Protein AF-X1SU37-F1 (afdb_monomer_lite)

Radius of gyration: 12.96 Å; chains: 1; bounding box: 32×24×30 Å

Sequence (51 aa):
LNIAVGDRTPDDINYYVQAPNSNDVCLVDYTWYEVLERLVKEPPYALPSAD

Foldseek 3Di:
DDKDWADADPVNQWTWIDDPPDPDTDTDGPVCPVVVVCCVVPPPDDDPPPD

pLDDT: mean 84.12, std 11.77, range [51.81, 97.62]

Organism: NCBI:txid412755

Structure (mmCIF, N/CA/C/O backbone):
data_AF-X1SU37-F1
#
_entry.id   AF-X1SU37-F1
#
loop_
_atom_site.group_PDB
_atom_site.id
_atom_site.type_symbol
_atom_site.label_atom_id
_atom_site.label_alt_id
_atom_site.label_comp_id
_atom_site.label_asym_id
_atom_site.label_entity_id
_atom_site.label_seq_id
_atom_site.pdbx_PDB_ins_code
_atom_site.Cartn_x
_atom_site.Cartn_y
_atom_site.Cartn_z
_atom_site.occupancy
_atom_site.B_iso_or_equiv
_atom_site.auth_seq_id
_atom_site.auth_comp_id
_atom_site.auth_asym_id
_atom_site.auth_atom_id
_atom_site.pdbx_PDB_model_num
ATOM 1 N N . LEU A 1 1 ? -8.321 5.867 10.305 1.00 63.91 1 LEU A N 1
ATOM 2 C CA . LEU A 1 1 ? -6.918 5.679 9.868 1.00 63.91 1 LEU A CA 1
ATOM 3 C C . LEU A 1 1 ? -6.837 6.144 8.415 1.00 63.91 1 LEU A C 1
ATOM 5 O O . LEU A 1 1 ? -7.731 5.772 7.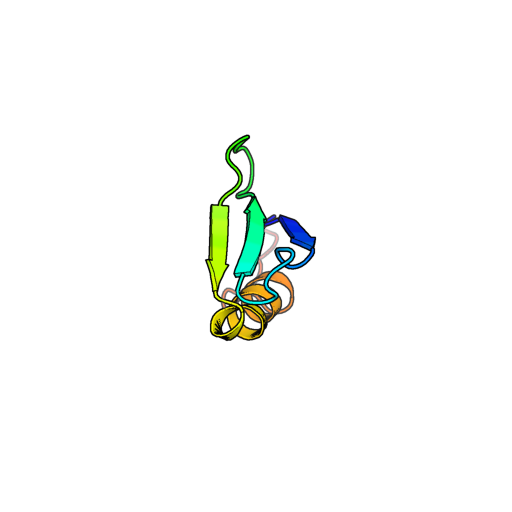675 1.00 63.91 1 LEU A O 1
ATOM 9 N N . ASN A 1 2 ? -5.856 6.957 8.012 1.00 76.62 2 ASN A N 1
ATOM 10 C CA . ASN A 1 2 ? -5.733 7.434 6.620 1.00 76.62 2 ASN A CA 1
ATOM 11 C C . ASN A 1 2 ? -4.370 7.037 6.028 1.00 76.62 2 ASN A C 1
ATOM 13 O O . ASN A 1 2 ? -3.543 7.890 5.719 1.00 76.62 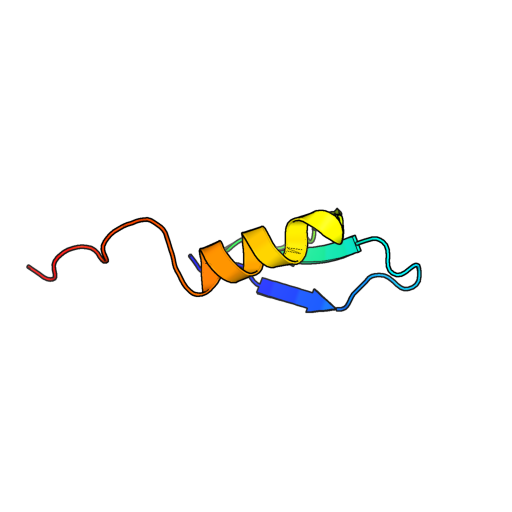2 ASN A O 1
ATOM 17 N N . ILE A 1 3 ? -4.092 5.731 6.020 1.00 83.75 3 ILE A N 1
ATOM 18 C CA . ILE A 1 3 ? -2.867 5.173 5.439 1.00 83.75 3 ILE A CA 1
ATOM 19 C C . ILE A 1 3 ? -3.071 5.086 3.927 1.00 83.75 3 ILE A C 1
ATOM 21 O O . ILE A 1 3 ? -4.066 4.513 3.483 1.00 83.75 3 ILE A O 1
ATOM 25 N N . ALA A 1 4 ? -2.138 5.633 3.152 1.00 86.56 4 ALA A N 1
ATOM 26 C CA . ALA A 1 4 ? -2.132 5.486 1.704 1.00 86.56 4 ALA A CA 1
ATOM 27 C C . ALA A 1 4 ? -1.267 4.283 1.316 1.00 86.56 4 ALA A C 1
ATOM 29 O O . ALA A 1 4 ? -0.130 4.161 1.774 1.00 86.56 4 ALA A O 1
ATOM 30 N N . VAL A 1 5 ? -1.809 3.407 0.472 1.00 86.81 5 VAL A N 1
ATOM 31 C CA . VAL A 1 5 ? -1.095 2.255 -0.091 1.00 86.81 5 VAL A CA 1
ATOM 32 C C . VAL A 1 5 ? -0.950 2.484 -1.592 1.00 86.81 5 VAL A C 1
ATOM 34 O O . VAL A 1 5 ? -1.944 2.733 -2.273 1.00 86.81 5 VAL A O 1
ATOM 37 N N . GLY A 1 6 ? 0.288 2.464 -2.076 1.00 87.69 6 GLY A N 1
ATOM 38 C CA . GLY A 1 6 ? 0.641 2.579 -3.487 1.00 87.69 6 GLY A CA 1
ATOM 39 C C . GLY A 1 6 ? 0.839 1.218 -4.154 1.00 87.69 6 GLY A C 1
ATOM 40 O O . GLY A 1 6 ? 0.430 0.183 -3.627 1.00 87.69 6 GLY A O 1
ATOM 41 N N . ASP A 1 7 ? 1.486 1.233 -5.318 1.00 92.81 7 ASP A N 1
ATOM 42 C CA . ASP A 1 7 ? 1.764 0.030 -6.107 1.00 92.81 7 ASP A CA 1
ATOM 43 C C . ASP A 1 7 ? 2.793 -0.899 -5.440 1.00 92.81 7 ASP A C 1
ATOM 45 O O . ASP A 1 7 ? 3.486 -0.530 -4.480 1.00 92.81 7 ASP A O 1
ATOM 49 N N . ARG A 1 8 ? 2.909 -2.119 -5.983 1.00 94.62 8 ARG A N 1
ATOM 50 C CA . ARG A 1 8 ? 4.018 -3.018 -5.654 1.00 94.62 8 ARG A CA 1
ATOM 51 C C . ARG A 1 8 ? 5.345 -2.465 -6.160 1.00 94.62 8 ARG A C 1
ATOM 53 O O . ARG A 1 8 ? 5.411 -1.795 -7.192 1.00 94.62 8 ARG A O 1
ATOM 60 N N . THR A 1 9 ? 6.416 -2.786 -5.445 1.00 95.81 9 THR A N 1
ATOM 61 C CA . THR A 1 9 ? 7.781 -2.593 -5.930 1.00 95.81 9 THR A CA 1
ATOM 62 C C . THR A 1 9 ? 8.022 -3.436 -7.191 1.00 95.81 9 THR A C 1
ATOM 64 O O . THR A 1 9 ? 7.383 -4.472 -7.357 1.00 95.81 9 THR A O 1
ATOM 67 N N . PRO A 1 10 ? 8.949 -3.044 -8.087 1.00 97.62 10 PRO A N 1
ATOM 68 C CA . PRO A 1 10 ? 9.186 -3.768 -9.345 1.00 97.62 10 PRO A CA 1
ATOM 69 C C . PRO A 1 10 ? 9.632 -5.232 -9.200 1.00 97.62 10 PRO A C 1
ATOM 71 O O . PRO A 1 10 ? 9.596 -5.977 -10.173 1.00 97.62 10 PRO A O 1
ATOM 74 N N . ASP A 1 11 ? 10.102 -5.625 -8.017 1.00 96.75 11 ASP A N 1
ATOM 75 C CA . ASP A 1 11 ? 10.460 -7.002 -7.661 1.00 96.75 11 ASP A CA 1
ATOM 76 C C . ASP A 1 11 ? 9.287 -7.803 -7.062 1.00 96.75 11 ASP A C 1
ATOM 78 O O . ASP A 1 11 ? 9.463 -8.965 -6.709 1.00 96.75 11 ASP A O 1
ATOM 82 N N . ASP A 1 12 ? 8.103 -7.193 -6.953 1.00 94.56 12 ASP A N 1
ATOM 83 C CA . ASP A 1 12 ? 6.858 -7.751 -6.417 1.00 94.56 12 ASP A CA 1
ATOM 84 C C . ASP A 1 12 ? 6.883 -8.164 -4.934 1.00 94.56 12 ASP A C 1
ATOM 86 O O . ASP A 1 12 ? 5.911 -8.752 -4.451 1.00 94.56 12 ASP A O 1
ATOM 90 N N . ILE A 1 13 ? 7.941 -7.837 -4.179 1.00 96.44 13 ILE A N 1
ATOM 91 C CA . ILE A 1 13 ? 8.076 -8.296 -2.784 1.00 96.44 13 ILE A CA 1
ATOM 92 C C . ILE A 1 13 ? 7.560 -7.287 -1.747 1.00 96.44 13 ILE A C 1
ATOM 94 O O . ILE A 1 13 ? 7.341 -7.664 -0.599 1.00 96.44 13 ILE A O 1
ATOM 98 N N . ASN A 1 14 ? 7.327 -6.022 -2.114 1.00 96.38 14 ASN A N 1
ATOM 99 C CA . ASN A 1 14 ? 6.800 -5.003 -1.202 1.00 96.38 14 ASN A CA 1
ATOM 100 C C . ASN A 1 14 ? 5.720 -4.127 -1.851 1.00 96.38 14 ASN A C 1
ATOM 102 O O . ASN A 1 14 ? 5.594 -4.067 -3.069 1.00 96.38 14 ASN A O 1
ATOM 106 N N . TYR A 1 15 ? 4.994 -3.380 -1.023 1.00 94.25 15 TYR A 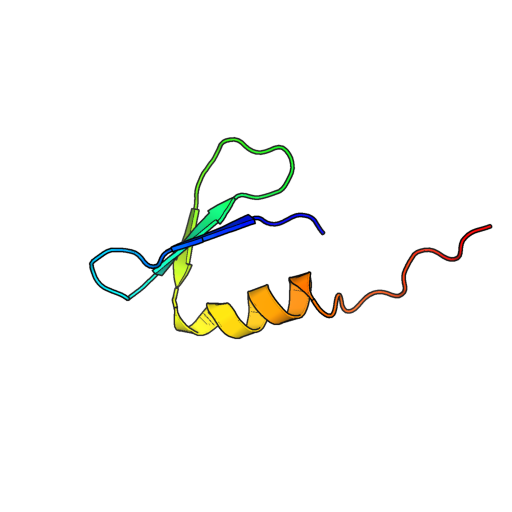N 1
ATOM 107 C CA . TYR A 1 15 ? 4.149 -2.246 -1.393 1.00 94.25 15 TYR A CA 1
ATOM 108 C C . TYR A 1 15 ? 4.717 -0.950 -0.816 1.00 94.25 15 TYR A C 1
ATOM 110 O O . TYR A 1 15 ? 5.245 -0.941 0.300 1.00 94.25 15 TYR A O 1
ATOM 118 N N . TYR A 1 16 ? 4.554 0.156 -1.541 1.00 93.81 16 TYR A N 1
ATOM 119 C CA . TYR A 1 16 ? 4.815 1.490 -1.003 1.00 93.81 16 TYR A CA 1
ATOM 120 C C . TYR A 1 16 ? 3.668 1.930 -0.092 1.00 93.81 16 TYR A C 1
ATOM 122 O O . TYR A 1 16 ? 2.501 1.861 -0.477 1.00 93.81 16 TYR A O 1
ATOM 130 N N . VAL A 1 17 ? 3.979 2.408 1.111 1.00 91.50 17 VAL A N 1
ATOM 131 C CA . VAL A 1 17 ? 2.974 2.839 2.091 1.00 91.50 17 VAL A CA 1
ATOM 132 C C . VAL A 1 17 ? 3.377 4.167 2.714 1.00 91.50 17 VAL A C 1
ATOM 134 O O . VAL A 1 17 ? 4.536 4.368 3.071 1.00 91.50 17 VAL A O 1
ATOM 137 N N . GLN A 1 18 ? 2.404 5.059 2.890 1.00 91.75 18 GLN A N 1
ATOM 138 C CA . GLN A 1 18 ? 2.588 6.342 3.559 1.00 91.75 18 GLN A CA 1
ATOM 139 C C . GLN A 1 18 ? 1.606 6.490 4.725 1.00 91.75 18 GLN A C 1
ATOM 141 O O . GLN A 1 18 ? 0.394 6.289 4.589 1.00 91.75 18 GLN A O 1
ATOM 146 N N . ALA A 1 19 ? 2.147 6.846 5.891 1.00 86.12 19 ALA A N 1
ATOM 147 C CA . ALA A 1 19 ? 1.359 7.130 7.083 1.00 86.12 19 ALA A CA 1
ATOM 148 C C . ALA A 1 19 ? 0.676 8.511 6.987 1.00 86.12 19 ALA A C 1
ATOM 150 O O . ALA A 1 19 ? 1.220 9.422 6.357 1.00 86.12 19 ALA A O 1
ATOM 151 N N . PRO A 1 20 ? -0.480 8.711 7.651 1.00 85.31 20 PRO A N 1
ATOM 152 C CA . PRO A 1 20 ? -1.131 10.014 7.692 1.00 85.31 20 PRO A CA 1
ATOM 153 C C . PRO A 1 20 ? -0.182 11.098 8.209 1.00 85.31 20 PRO A C 1
ATOM 155 O O . PRO A 1 20 ? 0.500 10.894 9.213 1.00 85.31 20 PRO A O 1
ATOM 158 N N . ASN A 1 21 ? -0.198 12.268 7.568 1.00 88.25 21 ASN A N 1
ATOM 159 C CA . ASN A 1 21 ? 0.613 13.434 7.940 1.00 88.25 21 ASN A CA 1
ATOM 160 C C . ASN A 1 21 ? 2.136 13.196 7.909 1.00 88.25 21 ASN A C 1
ATOM 162 O O . ASN A 1 21 ? 2.880 13.962 8.519 1.00 88.25 21 ASN A O 1
ATOM 166 N N . SER A 1 22 ? 2.600 12.159 7.207 1.00 88.81 22 SER A N 1
ATOM 167 C CA . SER A 1 22 ? 4.017 11.929 6.934 1.00 88.81 22 SER A CA 1
ATOM 168 C C . SER A 1 22 ? 4.312 12.118 5.451 1.00 88.81 22 SER A C 1
ATOM 170 O O . SER A 1 22 ? 3.487 11.778 4.608 1.00 88.81 22 SER A O 1
ATOM 172 N N . ASN A 1 23 ? 5.506 12.627 5.141 1.00 91.56 23 ASN A N 1
ATOM 173 C CA . ASN A 1 23 ? 6.046 12.636 3.779 1.00 91.56 23 ASN A CA 1
ATOM 174 C C . ASN A 1 23 ? 6.899 11.394 3.486 1.00 91.56 23 ASN A C 1
ATOM 176 O O . ASN A 1 23 ? 7.267 11.168 2.335 1.00 91.56 23 ASN A O 1
ATOM 180 N N . ASP A 1 24 ? 7.194 10.585 4.502 1.00 92.94 24 ASP A N 1
ATOM 181 C CA . ASP A 1 24 ? 8.024 9.398 4.351 1.00 92.94 24 ASP A CA 1
ATOM 182 C C . ASP A 1 24 ? 7.226 8.265 3.702 1.00 92.94 24 ASP A C 1
ATOM 184 O O . ASP A 1 24 ? 6.076 7.997 4.067 1.00 92.94 24 ASP A O 1
ATOM 188 N N . VAL A 1 25 ? 7.860 7.589 2.745 1.00 92.25 25 VAL A N 1
ATOM 189 C CA . VAL A 1 25 ? 7.328 6.391 2.095 1.00 92.25 25 VAL A CA 1
ATOM 190 C C . VAL A 1 25 ? 8.106 5.186 2.603 1.00 92.25 25 VAL A C 1
ATOM 192 O O . VAL A 1 25 ? 9.329 5.122 2.483 1.00 92.25 25 VAL A O 1
ATOM 195 N N . CYS A 1 26 ? 7.379 4.224 3.156 1.00 92.31 26 CYS A N 1
ATOM 196 C CA . CYS A 1 26 ? 7.917 2.977 3.676 1.00 92.31 26 CYS A CA 1
ATOM 197 C C . CYS A 1 26 ? 7.615 1.820 2.721 1.00 92.31 26 CYS A C 1
ATOM 199 O O . CYS A 1 26 ? 6.682 1.884 1.919 1.00 92.31 26 CYS A O 1
ATOM 201 N N . LEU A 1 27 ? 8.385 0.740 2.852 1.00 94.19 27 LEU A N 1
ATOM 202 C CA . LEU A 1 27 ? 8.086 -0.539 2.218 1.00 94.19 27 LEU A CA 1
ATOM 203 C C . LEU A 1 27 ? 7.380 -1.451 3.215 1.00 94.19 27 LEU A C 1
ATOM 205 O O . LEU A 1 27 ? 7.801 -1.560 4.369 1.00 94.19 27 LEU A O 1
ATOM 209 N N . VAL A 1 28 ? 6.327 -2.115 2.756 1.00 92.69 28 VAL A N 1
ATOM 210 C CA . VAL A 1 28 ? 5.667 -3.190 3.494 1.00 92.69 28 VAL A CA 1
ATOM 211 C C . VAL A 1 28 ? 5.726 -4.458 2.668 1.00 92.69 28 VAL A C 1
ATOM 213 O O . VAL A 1 28 ? 5.311 -4.451 1.514 1.00 92.69 28 VAL A O 1
ATOM 216 N N . ASP A 1 29 ? 6.201 -5.537 3.279 1.00 95.12 29 ASP A N 1
ATOM 217 C CA . ASP A 1 29 ? 6.271 -6.854 2.655 1.00 95.12 29 ASP A CA 1
ATOM 218 C C . ASP A 1 29 ? 4.899 -7.301 2.116 1.00 95.12 29 ASP A C 1
ATOM 220 O O . ASP A 1 29 ? 3.862 -7.107 2.762 1.00 95.12 29 ASP A O 1
ATOM 224 N N . TYR A 1 30 ? 4.881 -7.906 0.926 1.00 91.81 30 TYR A N 1
ATOM 225 C CA . TYR A 1 30 ? 3.641 -8.277 0.239 1.00 91.81 30 TYR A CA 1
ATOM 226 C C . TYR A 1 30 ? 2.759 -9.240 1.048 1.00 91.81 30 TYR A C 1
ATOM 228 O O . TYR A 1 30 ? 1.537 -9.215 0.889 1.00 91.81 30 TYR A O 1
ATOM 236 N N . THR A 1 31 ? 3.341 -10.044 1.946 1.00 93.06 31 THR A N 1
ATOM 237 C CA . THR A 1 31 ? 2.592 -10.969 2.813 1.00 93.06 31 THR A CA 1
ATOM 238 C C . THR A 1 31 ? 1.742 -10.249 3.863 1.00 93.06 31 THR A C 1
ATOM 240 O O . THR A 1 31 ? 0.802 -10.831 4.401 1.00 93.06 31 THR A O 1
ATOM 243 N N . TRP A 1 32 ? 2.027 -8.971 4.132 1.00 90.38 32 TRP A N 1
ATOM 244 C CA . TRP A 1 32 ? 1.290 -8.142 5.088 1.00 90.38 32 TRP A CA 1
ATOM 245 C C . TRP A 1 32 ? 0.202 -7.274 4.454 1.00 90.38 32 TRP A C 1
ATOM 247 O O . TRP A 1 32 ? -0.577 -6.655 5.185 1.00 90.38 32 TRP A O 1
ATOM 257 N N . TYR A 1 33 ? 0.114 -7.228 3.122 1.00 81.62 33 TYR A N 1
ATOM 258 C CA . TYR A 1 33 ? -0.823 -6.351 2.416 1.00 81.62 33 TYR A CA 1
ATOM 259 C C . TYR A 1 33 ? -2.272 -6.546 2.879 1.00 81.62 33 TYR A C 1
ATOM 261 O O . TYR A 1 33 ? -2.927 -5.579 3.260 1.00 81.62 33 TYR A O 1
ATOM 269 N N . GLU A 1 34 ? -2.749 -7.793 2.927 1.00 82.81 34 GLU A N 1
ATOM 270 C CA . GLU A 1 34 ? -4.132 -8.110 3.313 1.00 82.81 34 GLU A CA 1
ATOM 271 C C . GLU A 1 34 ? -4.455 -7.647 4.742 1.00 82.81 34 GLU A C 1
ATOM 273 O O . GLU A 1 34 ? -5.575 -7.230 5.039 1.00 82.81 34 GLU A O 1
ATOM 278 N N . VAL A 1 35 ? -3.467 -7.670 5.644 1.00 86.19 35 VAL A N 1
ATOM 279 C CA . VAL A 1 35 ? -3.632 -7.194 7.024 1.00 86.19 35 VAL A CA 1
ATOM 280 C C . VAL A 1 35 ? -3.802 -5.676 7.050 1.00 86.19 35 VAL A C 1
ATOM 282 O O . VAL A 1 35 ? -4.710 -5.173 7.714 1.00 86.19 35 VAL A O 1
ATOM 285 N N . LEU A 1 36 ? -2.964 -4.937 6.318 1.00 81.50 36 LEU A N 1
ATOM 286 C CA . LEU A 1 36 ? -3.073 -3.478 6.232 1.00 81.50 36 LEU A CA 1
ATOM 287 C C . LEU A 1 36 ? -4.349 -3.035 5.518 1.00 81.50 36 LEU A C 1
ATOM 289 O 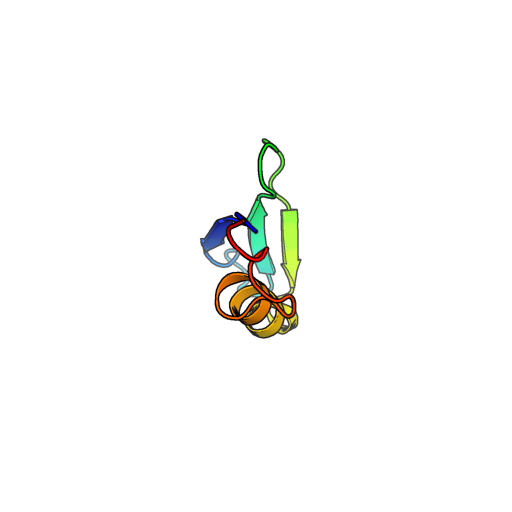O . LEU A 1 36 ? -5.013 -2.108 5.982 1.00 81.50 36 LEU A O 1
ATOM 293 N N . GLU A 1 37 ? -4.721 -3.710 4.433 1.00 81.19 37 GLU A N 1
ATOM 294 C CA . GLU A 1 37 ? -5.962 -3.449 3.709 1.00 81.19 37 GLU A CA 1
ATOM 295 C C . GLU A 1 37 ? -7.176 -3.600 4.636 1.00 81.19 37 GLU A C 1
ATOM 297 O O . GLU A 1 37 ? -8.031 -2.710 4.693 1.00 81.19 37 GLU A O 1
ATOM 302 N N . ARG A 1 38 ? -7.219 -4.681 5.425 1.00 85.06 38 ARG A N 1
ATOM 303 C CA . ARG A 1 38 ? -8.271 -4.900 6.424 1.00 85.06 38 ARG A CA 1
ATOM 304 C C . ARG A 1 38 ? -8.264 -3.844 7.519 1.00 85.06 38 ARG A C 1
ATOM 306 O O . ARG A 1 38 ? -9.327 -3.370 7.876 1.00 85.06 38 ARG A O 1
ATOM 313 N N . LEU A 1 39 ? -7.110 -3.403 8.019 1.00 80.19 39 LEU A N 1
ATOM 314 C CA . LEU A 1 39 ? -7.062 -2.321 9.015 1.00 80.19 39 LEU A CA 1
ATOM 315 C C . LEU A 1 39 ? -7.614 -0.988 8.484 1.00 80.19 39 LEU A C 1
ATOM 317 O O . LEU A 1 39 ? -8.167 -0.203 9.257 1.00 80.19 39 LEU A O 1
ATOM 321 N N . VAL A 1 40 ? -7.452 -0.719 7.185 1.00 77.94 40 VAL A N 1
ATOM 322 C CA . VAL A 1 40 ? -7.989 0.486 6.537 1.00 77.94 40 VAL A CA 1
ATOM 323 C C . VAL A 1 40 ? -9.495 0.362 6.291 1.00 77.94 40 VAL A C 1
ATOM 325 O O . VAL A 1 40 ? -10.229 1.305 6.585 1.00 77.94 40 VAL A O 1
ATOM 328 N N . LYS A 1 41 ? -9.963 -0.778 5.766 1.00 81.56 41 LYS A N 1
ATOM 329 C CA . LYS A 1 41 ? -11.376 -0.996 5.397 1.00 81.56 41 LYS A CA 1
ATOM 330 C C . LYS A 1 41 ? -12.268 -1.386 6.580 1.00 81.56 41 LYS A C 1
ATOM 332 O O . LYS A 1 41 ? -13.434 -1.009 6.618 1.00 81.56 41 LYS A O 1
ATOM 337 N N . GLU A 1 42 ? -11.717 -2.121 7.535 1.00 84.06 42 GLU A N 1
ATOM 338 C CA . GLU A 1 42 ? -12.385 -2.720 8.695 1.00 84.06 42 GLU A CA 1
ATOM 339 C C . GLU A 1 42 ? -11.581 -2.422 9.975 1.00 84.06 42 GLU A C 1
ATOM 341 O O . GLU A 1 42 ? -11.015 -3.328 10.600 1.00 84.06 42 GLU A O 1
ATOM 346 N N . PRO A 1 43 ? -11.466 -1.145 10.379 1.00 75.88 43 PRO A N 1
ATOM 347 C CA . PRO A 1 43 ? -10.700 -0.797 11.564 1.00 75.88 43 PRO A CA 1
ATOM 348 C C . PRO A 1 43 ? -11.279 -1.517 12.799 1.00 75.88 43 PRO A C 1
ATOM 350 O O . PRO A 1 43 ? -12.486 -1.462 13.028 1.00 75.88 43 PRO A O 1
ATOM 353 N N . PRO A 1 44 ? -10.445 -2.160 13.639 1.00 73.62 44 PRO A N 1
ATOM 354 C CA . PRO A 1 44 ? -10.897 -2.986 14.766 1.00 73.62 44 PRO A CA 1
ATOM 355 C C . PRO A 1 44 ? -11.475 -2.182 15.944 1.00 73.62 44 PRO A C 1
ATOM 3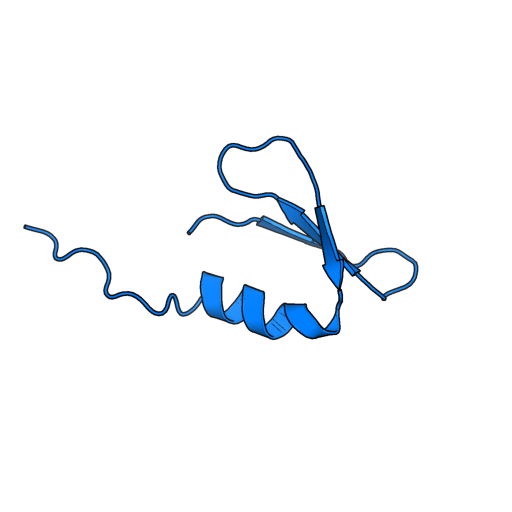57 O O . PRO A 1 44 ? -11.791 -2.753 16.986 1.00 73.62 44 PRO A O 1
ATOM 360 N N . TYR A 1 45 ? -11.610 -0.863 15.801 1.00 69.06 45 TYR A N 1
ATOM 361 C CA . TYR A 1 45 ? -12.200 0.013 16.804 1.00 69.06 45 TYR A CA 1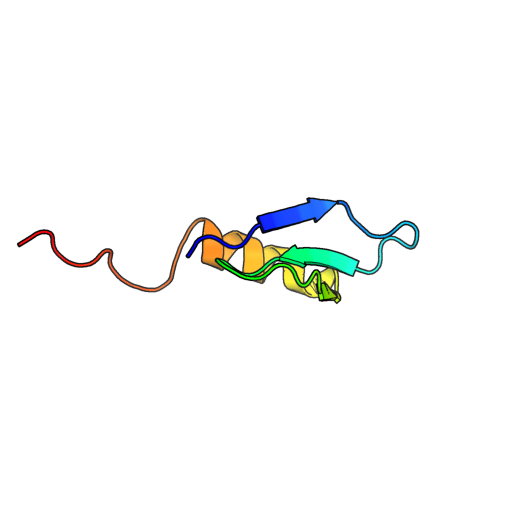
ATOM 362 C C . TYR A 1 45 ? -13.570 0.487 16.330 1.00 69.06 45 TYR A C 1
ATOM 364 O O . TYR A 1 45 ? -13.742 0.830 15.159 1.00 69.06 45 TYR A O 1
ATOM 372 N N . ALA A 1 46 ? -14.531 0.554 17.254 1.00 61.34 46 ALA A N 1
ATOM 373 C CA . ALA A 1 46 ? -15.782 1.253 17.002 1.00 61.34 46 ALA A CA 1
ATOM 374 C C . ALA A 1 46 ? -15.464 2.698 16.587 1.00 61.34 46 ALA A C 1
ATOM 376 O O . ALA A 1 46 ? -14.602 3.341 17.195 1.00 61.34 46 ALA A O 1
ATOM 377 N N . LEU A 1 47 ? -16.147 3.201 15.552 1.00 61.12 47 LEU A N 1
ATOM 378 C CA . LEU A 1 47 ? -16.165 4.636 15.277 1.00 61.12 47 LEU A CA 1
ATOM 379 C C . LEU A 1 47 ? -16.479 5.353 16.601 1.00 61.12 47 LEU A C 1
ATOM 381 O O . LEU A 1 47 ? -17.351 4.863 17.326 1.00 61.12 47 LEU A O 1
ATOM 385 N N . PRO A 1 48 ? -15.776 6.448 16.952 1.00 60.06 48 PRO A N 1
ATOM 386 C CA . PRO A 1 48 ? -16.132 7.208 18.140 1.00 60.06 48 PRO A CA 1
ATOM 387 C C . PRO A 1 48 ? -17.631 7.496 18.070 1.00 60.06 48 PRO A C 1
ATOM 389 O O . PRO A 1 48 ? -18.098 7.984 17.036 1.00 60.06 48 PRO A O 1
ATOM 392 N N . SER A 1 49 ? -18.379 7.123 19.112 1.00 60.56 49 SER A N 1
ATOM 393 C CA . SER A 1 49 ? -19.791 7.479 19.223 1.00 60.56 49 SER A CA 1
ATOM 394 C C . SER A 1 49 ? -19.903 8.975 18.956 1.00 60.56 49 SER A C 1
ATOM 396 O O . SER A 1 49 ? -19.206 9.764 19.593 1.00 60.56 49 SER A O 1
ATOM 398 N N . ALA A 1 50 ? -20.691 9.348 17.952 1.00 57.91 50 ALA A N 1
ATOM 399 C CA . ALA A 1 50 ? -21.007 10.744 17.714 1.00 57.91 50 ALA A CA 1
ATOM 400 C C . ALA A 1 50 ? -21.905 11.203 18.872 1.00 57.91 50 ALA A C 1
ATOM 402 O O . ALA A 1 50 ? -23.105 10.931 18.846 1.00 57.91 50 ALA A O 1
ATOM 403 N N . ASP A 1 51 ? -21.294 11.793 19.901 1.00 51.81 51 ASP A N 1
ATOM 404 C CA . ASP A 1 51 ? -21.981 12.597 20.919 1.00 51.81 51 ASP A CA 1
ATOM 405 C C . ASP A 1 51 ? -22.356 13.975 20.348 1.00 51.81 51 ASP A C 1
ATOM 407 O O . ASP A 1 51 ? -21.529 14.562 19.605 1.00 51.81 51 ASP A O 1
#

Secondary structure (DSSP, 8-state):
---EEEEEPTTSSEEEEE-TT---EEEEEGGGHHHHHHHHHS-SSPPPP--